Protein AF-A0A933U3J7-F1 (afdb_monomer)

Mean predicted aligned error: 3.51 Å

Radius of gyration: 12.43 Å; Cα contacts (8 Å, |Δi|>4): 123; chains: 1; bounding box: 30×25×31 Å

pLDDT: mean 92.05, std 8.63, range [42.47, 97.56]

Solvent-accessible surface area (backbone atoms only — not comparable to full-atom values): 5198 Å² total; per-residue (Å²): 105,74,67,61,48,40,74,72,33,38,66,78,75,44,100,61,54,70,66,58,49,51,48,53,46,50,50,62,74,70,48,74,79,49,94,53,29,46,74,46,72,42,96,90,44,38,35,35,37,36,33,67,84,80,35,38,36,39,33,25,41,80,88,67,50,76,76,48,60,41,60,54,92,62,34,69,61,48,53,52,56,59,54,58,69,70,78,120

Foldseek 3Di:
DLVVQCVVAVPQVPPDDSVVVVVVQVCLLPDDDDDQKHWDAAPQQKIKIAGNVSQKIWIAHNVRHTPHIHRDPVRVVVVVVVNVVRPD

Secondary structure (DSSP, 8-state):
-HHHHHHHHGGGG-S--HHHHHHHHHHHHHSPSBTTEEEEE-TTS-EEEEETTTTEEEEE-TT--EEEEE--TTTHHHHHHHHHTT--

Sequence (88 aa):
MLNEHFEKHGREFGAITKDEYLRRAQELRDATVGGDVREVVRDDGVASRFDKRTGAFIAFDRDLTIRTFFKPNDGVRYFERQAEREHE

Nearest PDB structures (foldseek):
  8ey4-assembly1_A  TM=9.017E-01  e=2.342E-06  Escherichia coli O32:H37
  1tfk-assembly1_A  TM=6.835E-01  e=7.451E-04  Escherichia coli
  5znm-assembly1_A  TM=6.957E-01  e=2.803E-03  Escherichia coli
  1tfo-assembly1_A  TM=6.881E-01  e=3.200E-03  Escherichia coli
  5znm-assembly1_B  TM=6.996E-01  e=6.205E-03  Escherichia coli

Structure (mmCIF, N/CA/C/O backbone):
data_AF-A0A933U3J7-F1
#
_entry.id   AF-A0A933U3J7-F1
#
loop_
_atom_site.group_PDB
_atom_site.id
_atom_site.type_symbol
_atom_site.label_atom_id
_atom_site.label_alt_id
_atom_site.label_comp_id
_atom_site.label_asym_id
_atom_site.label_entity_id
_atom_site.label_seq_id
_atom_site.pdbx_PDB_ins_code
_atom_site.Cartn_x
_atom_site.Cartn_y
_atom_site.Cartn_z
_atom_site.occupancy
_atom_site.B_iso_or_equiv
_atom_site.auth_seq_id
_atom_site.auth_comp_id
_atom_site.auth_asym_id
_atom_site.auth_atom_id
_atom_site.pdbx_PDB_model_num
ATOM 1 N N . MET A 1 1 ? 11.424 -6.532 3.833 1.00 83.12 1 MET A N 1
ATOM 2 C CA . MET A 1 1 ? 11.949 -5.134 3.746 1.00 83.12 1 MET A CA 1
ATOM 3 C C . MET A 1 1 ? 11.554 -4.500 2.409 1.00 83.12 1 MET A C 1
ATOM 5 O O . MET A 1 1 ? 11.281 -5.243 1.476 1.00 83.12 1 MET A O 1
ATOM 9 N N . LEU A 1 2 ? 11.554 -3.163 2.266 1.00 89.06 2 LEU A N 1
ATOM 10 C CA . LEU A 1 2 ? 11.126 -2.488 1.019 1.00 89.06 2 LEU A CA 1
ATOM 11 C C . LEU A 1 2 ? 11.867 -2.979 -0.242 1.00 89.06 2 LEU A C 1
ATOM 13 O O . LEU A 1 2 ? 11.231 -3.154 -1.273 1.00 89.06 2 LEU A O 1
ATOM 17 N N . ASN A 1 3 ? 13.185 -3.216 -0.164 1.00 92.25 3 ASN A N 1
ATOM 18 C CA . ASN A 1 3 ? 13.978 -3.722 -1.298 1.00 92.25 3 ASN A CA 1
ATOM 19 C C . ASN A 1 3 ? 13.444 -5.059 -1.823 1.00 92.25 3 ASN A C 1
ATOM 21 O O . ASN A 1 3 ? 13.117 -5.172 -2.995 1.00 92.25 3 ASN A O 1
ATOM 25 N N . GLU A 1 4 ? 13.298 -6.033 -0.931 1.00 92.62 4 GLU A N 1
ATOM 26 C CA . GLU A 1 4 ? 12.825 -7.381 -1.255 1.00 92.62 4 GLU A CA 1
ATOM 27 C C . GLU A 1 4 ? 11.405 -7.363 -1.841 1.00 92.62 4 GLU A C 1
ATOM 29 O O . GLU A 1 4 ? 11.119 -8.032 -2.833 1.00 92.62 4 GLU A O 1
ATOM 34 N N . HIS A 1 5 ? 10.515 -6.538 -1.279 1.00 93.12 5 HIS A N 1
ATOM 35 C CA . HIS A 1 5 ? 9.171 -6.370 -1.833 1.00 93.12 5 HIS A CA 1
ATOM 36 C C . HIS A 1 5 ? 9.198 -5.733 -3.222 1.00 93.12 5 HIS A C 1
ATOM 38 O O . HIS A 1 5 ? 8.467 -6.181 -4.101 1.00 93.12 5 HIS A O 1
ATOM 44 N N . PHE A 1 6 ? 10.042 -4.724 -3.443 1.00 94.56 6 PHE A N 1
ATOM 45 C CA . PHE A 1 6 ? 10.180 -4.101 -4.755 1.00 94.56 6 PHE A CA 1
ATOM 46 C C . PHE A 1 6 ? 10.748 -5.074 -5.798 1.00 94.56 6 PHE A C 1
ATOM 48 O O . PHE A 1 6 ? 10.231 -5.140 -6.910 1.00 94.56 6 PHE A O 1
ATOM 55 N N . GLU A 1 7 ? 11.756 -5.873 -5.449 1.00 95.00 7 GLU A N 1
ATOM 56 C CA . GLU A 1 7 ? 12.315 -6.891 -6.348 1.00 95.00 7 GLU A CA 1
ATOM 57 C C . GLU A 1 7 ? 11.270 -7.935 -6.755 1.00 95.00 7 GLU A C 1
ATOM 59 O O . GLU A 1 7 ? 11.226 -8.353 -7.915 1.00 95.00 7 GLU A O 1
ATOM 64 N N . LYS A 1 8 ? 10.392 -8.311 -5.819 1.00 94.31 8 LYS A N 1
ATOM 65 C CA . LYS A 1 8 ? 9.340 -9.304 -6.040 1.00 94.31 8 LYS A CA 1
ATOM 66 C C . LYS A 1 8 ? 8.125 -8.753 -6.793 1.00 94.31 8 LYS A C 1
ATOM 68 O O . LYS A 1 8 ? 7.639 -9.409 -7.709 1.00 94.31 8 LYS A O 1
ATOM 73 N N . HIS A 1 9 ? 7.642 -7.569 -6.420 1.00 96.06 9 HIS A N 1
ATOM 74 C CA . HIS A 1 9 ? 6.340 -7.042 -6.852 1.00 96.06 9 HIS A CA 1
ATOM 75 C C . HIS A 1 9 ? 6.425 -5.781 -7.712 1.00 96.06 9 HIS A C 1
ATOM 77 O O . HIS A 1 9 ? 5.460 -5.435 -8.388 1.00 96.06 9 HIS A O 1
ATOM 83 N N . GLY A 1 10 ? 7.570 -5.096 -7.766 1.00 92.56 10 GLY A N 1
ATOM 84 C CA . GLY A 1 10 ? 7.723 -3.851 -8.528 1.00 92.56 10 GLY A CA 1
ATOM 85 C C . GLY A 1 10 ? 7.323 -3.996 -10.000 1.00 92.56 10 GLY A C 1
ATOM 86 O O . GLY A 1 10 ? 6.670 -3.114 -10.555 1.00 92.56 10 GLY A O 1
ATOM 87 N N . ARG A 1 11 ? 7.606 -5.162 -10.600 1.00 94.38 11 ARG A N 1
ATOM 88 C CA . ARG A 1 11 ? 7.260 -5.487 -11.996 1.00 94.38 11 ARG A CA 1
ATOM 89 C C . ARG A 1 11 ? 5.752 -5.534 -12.267 1.00 94.38 11 ARG A C 1
ATOM 91 O O . ARG A 1 11 ? 5.335 -5.261 -13.389 1.00 94.38 11 ARG A O 1
ATOM 98 N N . GLU A 1 12 ? 4.924 -5.822 -11.263 1.00 94.06 12 GLU A N 1
ATOM 99 C CA . GLU A 1 12 ? 3.454 -5.861 -11.386 1.00 94.06 12 GLU A CA 1
ATOM 100 C C . GLU A 1 12 ? 2.857 -4.466 -11.670 1.00 94.06 12 GLU A C 1
ATOM 102 O O . GLU A 1 12 ? 1.723 -4.313 -12.142 1.00 94.06 12 GLU A O 1
ATOM 107 N N . PHE A 1 13 ? 3.638 -3.419 -11.402 1.00 93.69 13 PHE A N 1
ATOM 108 C CA . PHE A 1 13 ? 3.270 -2.021 -11.599 1.00 93.69 13 PHE A CA 1
ATOM 109 C C . PHE A 1 13 ? 3.912 -1.394 -12.844 1.00 93.69 13 PHE A C 1
ATOM 111 O O . PHE A 1 13 ? 3.740 -0.190 -13.064 1.00 93.69 13 PHE A O 1
ATOM 118 N N . GLY A 1 14 ? 4.582 -2.209 -13.666 1.00 92.12 14 GLY A N 1
ATOM 119 C CA . GLY A 1 14 ? 5.302 -1.803 -14.868 1.00 92.12 14 GLY A CA 1
ATOM 120 C C . GLY A 1 14 ? 6.780 -1.508 -14.607 1.00 92.12 14 GLY A C 1
ATOM 121 O O . GLY A 1 14 ? 7.353 -1.925 -13.602 1.00 92.12 14 GLY A O 1
ATOM 122 N N . ALA A 1 15 ? 7.406 -0.783 -15.533 1.00 93.12 15 ALA A N 1
ATOM 123 C CA . ALA A 1 15 ? 8.764 -0.279 -15.361 1.00 93.12 15 ALA A CA 1
ATOM 124 C C . ALA A 1 15 ? 8.733 0.962 -14.456 1.00 93.12 15 ALA A C 1
ATOM 126 O O . ALA A 1 15 ? 8.642 2.085 -14.943 1.00 93.12 15 ALA A O 1
ATOM 127 N N . ILE A 1 16 ? 8.744 0.738 -13.142 1.00 95.00 16 ILE A N 1
ATOM 128 C CA . ILE A 1 16 ? 8.780 1.799 -12.131 1.00 95.00 16 ILE A CA 1
ATOM 129 C C . ILE A 1 16 ? 10.038 1.697 -11.278 1.00 95.00 16 ILE A C 1
ATOM 131 O O . ILE A 1 16 ? 10.616 0.623 -11.102 1.00 95.00 16 ILE A O 1
ATOM 135 N N . THR A 1 17 ? 10.444 2.826 -10.721 1.00 96.38 17 THR A N 1
ATOM 136 C CA . THR A 1 17 ? 11.502 2.903 -9.717 1.00 96.38 17 THR A CA 1
ATOM 137 C C . THR A 1 17 ? 10.999 2.455 -8.343 1.00 96.38 17 THR A C 1
ATOM 139 O O . THR A 1 17 ? 9.797 2.399 -8.067 1.00 96.3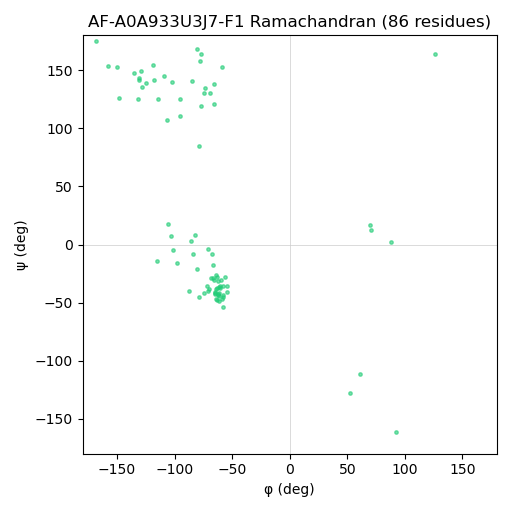8 17 THR A O 1
ATOM 142 N N . LYS A 1 18 ? 11.940 2.163 -7.442 1.00 95.62 18 LYS A N 1
ATOM 143 C CA . LYS A 1 18 ? 11.634 1.823 -6.048 1.00 95.62 18 LYS A CA 1
ATOM 144 C C . LYS A 1 18 ? 10.925 2.966 -5.309 1.00 95.62 18 LYS A C 1
ATOM 146 O O . LYS A 1 18 ? 10.030 2.708 -4.507 1.00 95.62 18 LYS A O 1
ATOM 151 N N . ASP A 1 19 ? 11.289 4.211 -5.602 1.00 96.56 19 ASP A N 1
ATOM 152 C CA . ASP A 1 19 ? 10.674 5.386 -4.978 1.00 96.56 19 ASP A CA 1
ATOM 153 C C . ASP A 1 19 ? 9.237 5.586 -5.469 1.00 96.56 19 ASP A C 1
ATOM 155 O O . ASP A 1 19 ? 8.340 5.853 -4.673 1.00 96.56 19 ASP A O 1
ATOM 159 N N . GLU A 1 20 ? 8.974 5.367 -6.760 1.00 96.75 20 GLU A N 1
ATOM 160 C CA . GLU A 1 20 ? 7.607 5.369 -7.291 1.00 96.75 20 GLU A CA 1
ATOM 161 C C . GLU A 1 20 ? 6.757 4.242 -6.707 1.00 96.75 20 GLU A C 1
ATOM 163 O O . GLU A 1 20 ? 5.576 4.447 -6.432 1.00 96.75 20 GLU A O 1
ATOM 168 N N . TYR A 1 21 ? 7.346 3.064 -6.501 1.00 96.56 21 TYR A N 1
ATOM 169 C CA . TYR A 1 21 ? 6.676 1.949 -5.843 1.00 96.56 21 TYR A CA 1
ATOM 170 C C . TYR A 1 21 ? 6.279 2.307 -4.406 1.00 96.56 21 TYR A C 1
ATOM 172 O O . TYR A 1 21 ? 5.119 2.127 -4.032 1.00 96.56 21 TYR A O 1
ATOM 180 N N . LEU A 1 22 ? 7.207 2.872 -3.623 1.00 96.25 22 LEU A N 1
ATOM 181 C CA . LEU A 1 22 ? 6.926 3.328 -2.260 1.00 96.25 22 LEU A CA 1
ATOM 182 C C . LEU A 1 22 ? 5.860 4.428 -2.246 1.00 96.25 22 LEU A C 1
ATOM 184 O O . LEU A 1 22 ? 4.929 4.353 -1.446 1.00 96.25 22 LEU A O 1
ATOM 188 N N . ARG A 1 23 ? 5.957 5.408 -3.152 1.00 96.88 23 ARG A N 1
ATOM 189 C CA . ARG A 1 23 ? 4.969 6.484 -3.273 1.00 96.88 23 ARG A CA 1
ATOM 190 C C . ARG A 1 23 ? 3.576 5.932 -3.556 1.00 96.88 23 ARG A C 1
ATOM 192 O O . ARG A 1 23 ? 2.638 6.309 -2.870 1.00 96.88 23 ARG A O 1
ATOM 199 N N . ARG A 1 24 ? 3.431 5.005 -4.508 1.00 97.00 24 ARG A N 1
ATOM 200 C CA . ARG A 1 24 ? 2.133 4.376 -4.816 1.00 97.00 24 ARG A CA 1
ATOM 201 C C . ARG A 1 24 ? 1.578 3.580 -3.636 1.00 97.00 24 ARG A C 1
ATOM 203 O O . ARG A 1 24 ? 0.371 3.592 -3.407 1.00 97.00 24 ARG A O 1
ATOM 210 N N . ALA A 1 25 ? 2.447 2.908 -2.880 1.00 97.06 25 ALA A N 1
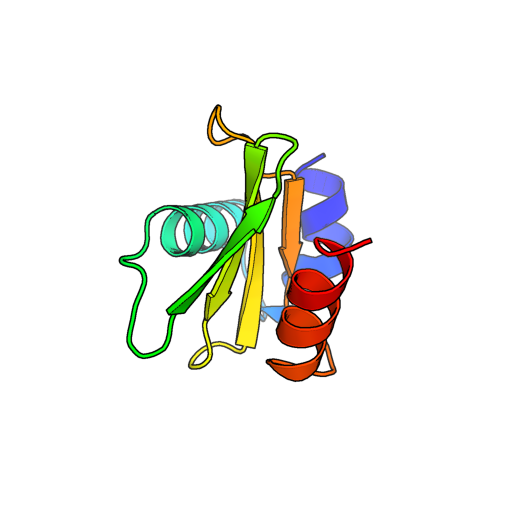ATOM 211 C CA . ALA A 1 25 ? 2.042 2.222 -1.660 1.00 97.06 25 ALA A CA 1
ATOM 212 C C . ALA A 1 25 ? 1.506 3.224 -0.621 1.00 97.06 25 ALA A C 1
ATOM 214 O O . ALA A 1 25 ? 0.418 3.034 -0.086 1.00 97.06 25 ALA A O 1
ATOM 215 N N . GLN A 1 26 ? 2.219 4.328 -0.387 1.00 97.44 26 GLN A N 1
ATOM 216 C CA . GLN A 1 26 ? 1.783 5.396 0.520 1.00 97.44 26 GLN A CA 1
ATOM 217 C C . GLN A 1 26 ? 0.481 6.059 0.049 1.00 97.44 26 GLN A C 1
ATOM 219 O O . GLN A 1 26 ? -0.425 6.248 0.849 1.00 97.44 26 GLN A O 1
ATOM 224 N N . GLU A 1 27 ? 0.337 6.327 -1.250 1.00 96.88 27 GLU A N 1
ATOM 225 C CA . GLU A 1 27 ? -0.894 6.871 -1.835 1.00 96.88 27 GLU A CA 1
ATOM 226 C C . GLU A 1 27 ? -2.099 5.962 -1.558 1.00 96.88 27 GLU A C 1
ATOM 228 O O . GLU A 1 27 ? -3.149 6.456 -1.159 1.00 96.88 27 GLU A O 1
ATOM 233 N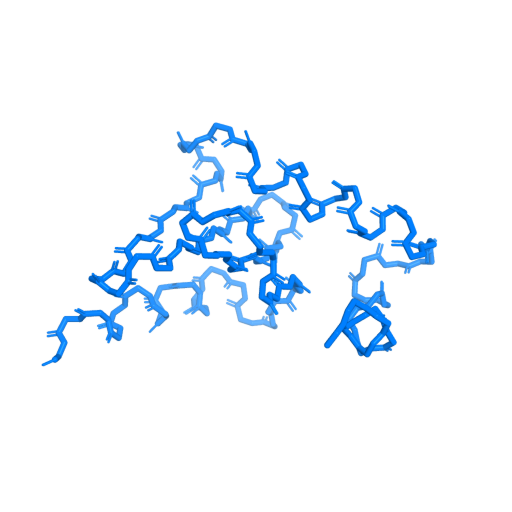 N . LEU A 1 28 ? -1.961 4.636 -1.703 1.00 97.12 28 LEU A N 1
ATOM 234 C CA . LEU A 1 28 ? -3.045 3.702 -1.377 1.00 97.12 28 LEU A CA 1
ATOM 235 C C . LEU A 1 28 ? -3.300 3.605 0.138 1.00 97.12 28 LEU A C 1
ATOM 237 O O . LEU A 1 28 ? -4.454 3.529 0.572 1.00 97.12 28 LEU A O 1
ATOM 241 N N . ARG A 1 29 ? -2.236 3.636 0.950 1.00 96.88 29 ARG A N 1
ATOM 242 C CA . ARG A 1 29 ? -2.324 3.672 2.418 1.00 96.88 29 ARG A CA 1
ATOM 243 C C . ARG A 1 29 ? -3.070 4.905 2.920 1.00 96.88 29 ARG A C 1
ATOM 245 O O . ARG A 1 29 ? -3.784 4.797 3.905 1.00 96.88 29 ARG A O 1
ATOM 252 N N . ASP A 1 30 ? -2.918 6.041 2.248 1.00 96.00 30 ASP A N 1
ATOM 253 C CA . ASP A 1 30 ? -3.461 7.331 2.685 1.00 96.00 30 ASP A CA 1
ATOM 254 C C . ASP A 1 30 ? -4.752 7.710 1.930 1.00 96.00 30 ASP A C 1
ATOM 256 O O . ASP A 1 30 ? -5.404 8.702 2.257 1.00 96.00 30 ASP A O 1
ATOM 260 N N . ALA A 1 31 ? -5.162 6.907 0.940 1.00 94.81 31 ALA A N 1
ATOM 261 C CA . ALA A 1 31 ? -6.371 7.131 0.154 1.00 94.81 31 ALA A CA 1
ATOM 262 C C . ALA A 1 31 ? -7.645 7.164 1.017 1.00 94.81 31 ALA A C 1
ATOM 264 O O . ALA A 1 31 ? -7.751 6.521 2.061 1.00 94.81 31 ALA A O 1
ATOM 265 N N . THR A 1 32 ? -8.668 7.881 0.562 1.00 93.69 32 THR A N 1
ATOM 266 C CA . THR A 1 32 ? -9.981 7.838 1.213 1.00 93.69 32 THR A CA 1
ATOM 267 C C . THR A 1 32 ? -10.639 6.477 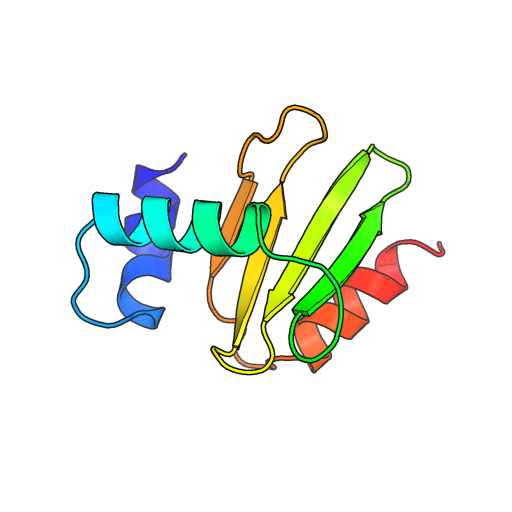0.985 1.00 93.69 32 THR A C 1
ATOM 269 O O . THR A 1 32 ? -10.722 6.004 -0.147 1.00 93.69 32 THR A O 1
ATOM 272 N N . VAL A 1 33 ? -11.123 5.851 2.059 1.00 93.06 33 VAL A N 1
ATOM 273 C CA . VAL A 1 33 ? -11.871 4.588 1.986 1.00 93.06 33 VAL A CA 1
ATOM 274 C C . VAL A 1 33 ? -13.270 4.851 1.432 1.00 93.06 33 VAL A C 1
ATOM 276 O O . VAL A 1 33 ? -13.951 5.782 1.860 1.00 93.06 33 VAL A O 1
ATOM 279 N N . GLY A 1 34 ? -13.710 4.015 0.493 1.00 87.88 34 GLY A N 1
ATOM 280 C CA . GLY A 1 34 ? -14.985 4.169 -0.201 1.00 87.88 34 GLY A CA 1
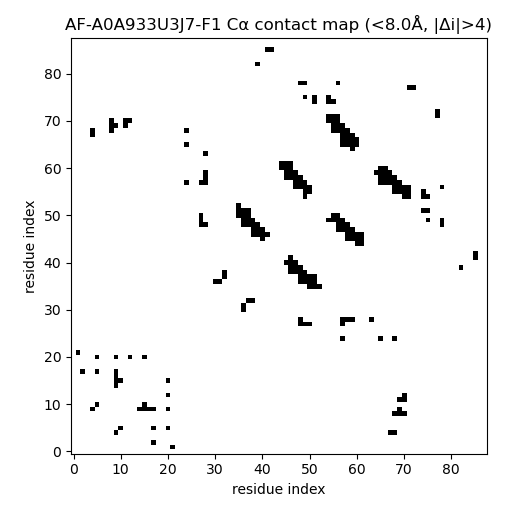ATOM 281 C C . GLY A 1 34 ? -14.827 4.178 -1.721 1.00 87.88 34 GLY A C 1
ATOM 282 O O . GLY A 1 34 ? -13.733 4.324 -2.262 1.00 87.88 34 GLY A O 1
ATOM 283 N N . GLY A 1 35 ? -15.944 3.974 -2.425 1.00 90.25 35 GLY A N 1
ATOM 284 C CA . GLY A 1 35 ? -15.949 3.837 -3.884 1.00 90.25 35 GLY A CA 1
ATOM 285 C C . GLY A 1 35 ? -15.115 2.636 -4.348 1.00 90.25 35 GLY A C 1
ATOM 286 O O . GLY A 1 35 ? -15.490 1.476 -4.106 1.00 90.25 35 GLY A O 1
ATOM 287 N N . ASP A 1 36 ? -13.990 2.941 -4.997 1.00 93.12 36 ASP A N 1
ATOM 288 C CA . ASP A 1 36 ? -13.035 1.971 -5.539 1.00 93.12 36 ASP A CA 1
ATOM 289 C C . ASP A 1 36 ? -12.075 1.412 -4.487 1.00 93.12 36 ASP A C 1
ATOM 291 O O . ASP A 1 36 ? -11.554 0.314 -4.675 1.00 93.12 36 ASP A O 1
ATOM 295 N N . VAL A 1 37 ? -11.877 2.110 -3.365 1.00 96.25 37 VAL A N 1
ATOM 296 C CA . VAL A 1 37 ? -10.997 1.647 -2.288 1.00 96.25 37 VAL A CA 1
ATOM 297 C C . VAL A 1 37 ? -11.815 0.917 -1.232 1.00 96.25 37 VAL A C 1
ATOM 299 O O . VAL A 1 37 ? -12.789 1.442 -0.685 1.00 96.25 37 VAL A O 1
ATOM 302 N N . ARG A 1 38 ? -11.413 -0.317 -0.938 1.00 95.06 38 ARG A N 1
ATOM 303 C CA . ARG A 1 38 ? -11.949 -1.134 0.155 1.00 95.06 38 ARG A CA 1
ATOM 304 C C . ARG A 1 38 ? -10.909 -1.260 1.249 1.00 95.06 38 ARG A C 1
ATOM 306 O O . ARG A 1 38 ? -9.725 -1.329 0.944 1.00 95.06 38 ARG A O 1
ATOM 313 N N . GLU A 1 39 ? -11.360 -1.292 2.495 1.00 95.31 39 GLU A N 1
ATOM 314 C CA . GLU A 1 39 ? -10.514 -1.438 3.676 1.00 95.31 39 GLU A CA 1
ATOM 315 C C . GLU A 1 39 ? -11.075 -2.526 4.586 1.00 95.31 39 GLU A C 1
ATOM 317 O O . GLU A 1 39 ? -12.292 -2.661 4.711 1.00 95.31 39 GLU A O 1
ATOM 322 N N . VAL A 1 40 ? -10.168 -3.281 5.199 1.00 94.19 40 VAL A N 1
ATOM 323 C CA . VAL A 1 40 ? -10.419 -4.148 6.350 1.00 94.19 40 VAL A CA 1
ATOM 324 C C . VAL A 1 40 ? -9.382 -3.804 7.406 1.00 94.19 40 VAL A C 1
ATOM 326 O O . VAL A 1 40 ? -8.198 -3.674 7.088 1.00 94.19 40 VAL A O 1
ATOM 329 N N . VAL A 1 41 ? -9.818 -3.675 8.654 1.00 93.12 41 VAL A N 1
ATOM 330 C CA . VAL A 1 41 ? -8.933 -3.520 9.808 1.00 93.12 41 VAL A CA 1
ATOM 331 C C . VAL A 1 41 ? -9.095 -4.749 10.686 1.00 93.12 41 VAL A C 1
ATOM 333 O O . VAL A 1 41 ? -10.211 -5.092 11.064 1.00 93.12 41 VAL A O 1
ATOM 336 N N . ARG A 1 42 ? -7.970 -5.402 10.961 1.00 89.25 42 ARG A N 1
ATOM 337 C CA . ARG A 1 42 ? -7.847 -6.599 11.786 1.00 89.25 42 ARG A CA 1
ATOM 338 C C . ARG A 1 42 ? -7.899 -6.251 13.273 1.00 89.25 42 ARG A C 1
ATOM 340 O O . ARG A 1 42 ? -7.517 -5.141 13.664 1.00 89.25 42 ARG A O 1
ATOM 347 N N . ASP A 1 43 ? -8.255 -7.217 14.117 1.00 88.25 43 ASP A N 1
ATOM 348 C CA . ASP A 1 43 ? -8.259 -7.041 15.581 1.00 88.25 43 ASP A CA 1
ATOM 349 C C . ASP A 1 43 ? -6.855 -6.745 16.145 1.00 88.25 43 ASP A C 1
ATOM 351 O O . ASP A 1 43 ? -6.706 -5.975 17.098 1.00 88.25 43 ASP A O 1
ATOM 355 N N . ASP A 1 44 ? -5.808 -7.281 15.502 1.00 86.94 44 ASP A N 1
ATOM 356 C CA . ASP A 1 44 ? -4.397 -7.007 15.819 1.00 86.94 44 ASP A CA 1
ATOM 357 C C . ASP A 1 44 ? -3.944 -5.580 15.432 1.00 86.94 44 ASP A C 1
ATOM 359 O O . ASP A 1 44 ? -2.831 -5.161 15.754 1.00 86.94 44 ASP A O 1
ATOM 363 N N . GLY A 1 45 ? -4.820 -4.798 14.791 1.00 90.19 45 GLY A N 1
ATOM 364 C CA . GLY A 1 45 ? -4.571 -3.421 14.382 1.00 90.19 45 GLY A CA 1
ATOM 365 C C . GLY A 1 45 ? -3.928 -3.268 13.006 1.00 90.19 45 GLY A C 1
ATOM 366 O O . GLY A 1 45 ? -3.666 -2.138 12.596 1.00 90.19 45 GLY A O 1
ATOM 367 N N . VAL A 1 46 ? -3.691 -4.350 12.271 1.00 94.06 46 VAL A N 1
ATOM 368 C CA . VAL A 1 46 ? -3.229 -4.263 10.883 1.00 94.06 46 VAL A CA 1
ATOM 369 C C . VAL A 1 46 ? -4.395 -3.830 9.999 1.00 94.06 46 VAL A C 1
ATOM 371 O O . VAL A 1 46 ? -5.475 -4.411 10.034 1.00 94.06 46 VAL A O 1
ATOM 374 N N . ALA A 1 47 ? -4.181 -2.828 9.159 1.00 95.19 47 ALA A N 1
ATOM 375 C CA . ALA A 1 47 ? -5.133 -2.417 8.140 1.00 95.19 47 ALA A CA 1
ATOM 376 C C . ALA A 1 47 ? -4.692 -2.940 6.771 1.00 95.19 47 ALA A C 1
ATOM 378 O O . ALA A 1 47 ? -3.510 -2.929 6.429 1.00 95.19 47 ALA A O 1
ATOM 379 N N . SER A 1 48 ? -5.649 -3.392 5.968 1.00 95.94 48 SER A N 1
ATOM 380 C CA . SER A 1 48 ? -5.439 -3.780 4.576 1.00 95.94 48 SER A CA 1
ATOM 381 C C . SER A 1 48 ? -6.381 -3.012 3.670 1.00 95.94 48 SER A C 1
ATOM 383 O O . SER A 1 48 ? -7.561 -2.865 3.984 1.00 95.94 48 SER A O 1
ATOM 385 N N . ARG A 1 49 ? -5.883 -2.555 2.521 1.00 96.75 49 ARG A N 1
ATOM 386 C CA . ARG A 1 49 ? -6.690 -1.861 1.516 1.00 96.75 49 ARG A CA 1
ATOM 387 C C . ARG A 1 49 ? -6.522 -2.4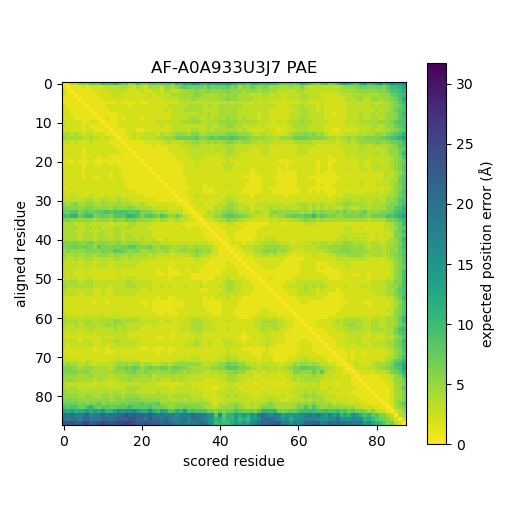56 0.134 1.00 96.75 49 ARG A C 1
ATOM 389 O O . ARG A 1 49 ? -5.452 -2.945 -0.220 1.00 96.75 49 ARG A O 1
ATOM 396 N N . PHE A 1 50 ? -7.584 -2.366 -0.653 1.00 97.25 50 PHE A N 1
ATOM 397 C CA . PHE A 1 50 ? -7.607 -2.782 -2.046 1.00 97.25 50 PHE A CA 1
ATOM 398 C C . PHE A 1 50 ? -8.226 -1.695 -2.920 1.00 97.25 50 PHE A C 1
ATOM 400 O O . PHE A 1 50 ? -9.358 -1.279 -2.675 1.00 97.25 50 PHE A O 1
ATOM 407 N N . 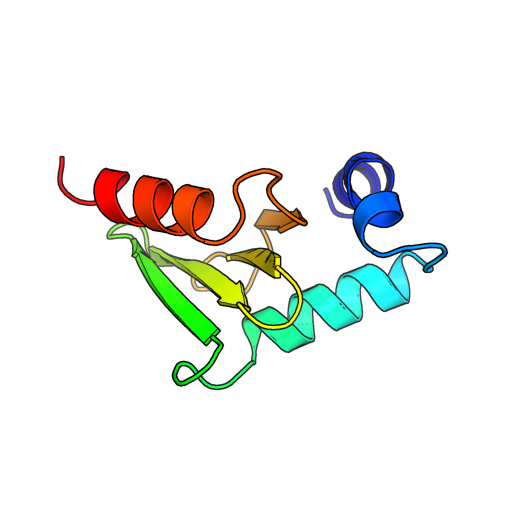ASP A 1 51 ? -7.498 -1.262 -3.946 1.00 96.81 51 ASP A N 1
ATOM 408 C CA . ASP A 1 51 ? -7.991 -0.347 -4.974 1.00 96.81 51 ASP A CA 1
ATOM 409 C C . ASP A 1 51 ? -8.489 -1.142 -6.184 1.00 96.81 51 ASP A C 1
ATOM 411 O O . ASP A 1 51 ? -7.706 -1.723 -6.938 1.00 96.81 51 ASP A O 1
ATOM 415 N N . LYS A 1 52 ? -9.806 -1.129 -6.399 1.00 94.62 52 LYS A N 1
ATOM 416 C CA . LYS A 1 52 ? -10.470 -1.808 -7.519 1.00 94.62 52 LYS A CA 1
ATOM 417 C C . LYS A 1 52 ? -10.055 -1.271 -8.884 1.00 94.62 52 LYS A C 1
ATOM 419 O O . LYS A 1 52 ? -10.094 -2.025 -9.853 1.00 94.62 52 LYS A O 1
ATOM 424 N N . ARG A 1 53 ? -9.658 0.000 -8.977 1.00 93.19 53 ARG A N 1
ATOM 425 C CA . ARG A 1 53 ? -9.283 0.640 -10.243 1.00 93.19 53 ARG A CA 1
ATOM 426 C C . ARG A 1 53 ? -7.919 0.162 -10.724 1.00 93.19 53 ARG A C 1
ATOM 428 O O . ARG A 1 53 ? -7.731 -0.071 -11.914 1.00 93.19 53 ARG A O 1
ATOM 435 N N . THR A 1 54 ? -6.958 0.038 -9.812 1.00 93.31 54 THR A N 1
ATOM 436 C CA . THR A 1 54 ? -5.585 -0.379 -10.146 1.00 93.31 54 THR A CA 1
ATOM 437 C C . THR A 1 54 ? -5.329 -1.866 -9.911 1.00 93.31 54 THR A C 1
ATOM 439 O O . THR A 1 54 ? -4.331 -2.396 -10.411 1.00 93.31 54 THR A O 1
ATOM 442 N N . GLY A 1 55 ? -6.208 -2.535 -9.160 1.00 95.25 55 GLY A N 1
ATOM 443 C CA . GLY A 1 55 ? -6.024 -3.902 -8.682 1.00 95.25 55 GLY A CA 1
ATOM 444 C C . GLY A 1 55 ? -4.939 -4.020 -7.611 1.00 95.25 55 GLY A C 1
ATOM 445 O O . GLY A 1 55 ? -4.430 -5.115 -7.393 1.00 95.25 55 GLY A O 1
ATOM 446 N N . ALA A 1 56 ? -4.530 -2.908 -6.995 1.00 97.12 56 ALA A N 1
ATOM 447 C CA . ALA A 1 56 ? -3.459 -2.886 -6.010 1.00 97.12 56 ALA A CA 1
ATOM 448 C C . ALA A 1 56 ? -3.981 -3.217 -4.609 1.00 97.12 56 ALA A C 1
ATOM 450 O O . ALA A 1 56 ? -5.046 -2.759 -4.199 1.00 97.12 56 ALA A O 1
ATOM 451 N N . PHE A 1 57 ? -3.193 -3.984 -3.868 1.00 97.56 57 PHE A N 1
ATOM 452 C CA . PHE A 1 57 ? -3.420 -4.355 -2.481 1.00 97.56 57 PHE A CA 1
ATOM 453 C C . PHE A 1 57 ? -2.283 -3.821 -1.610 1.00 97.56 57 PHE A C 1
ATOM 455 O O . PHE A 1 57 ? -1.119 -3.887 -2.005 1.00 97.56 57 PHE A O 1
ATOM 462 N N . ILE A 1 58 ? -2.608 -3.352 -0.408 1.00 97.38 58 ILE A N 1
ATOM 463 C CA . ILE A 1 58 ? -1.647 -2.949 0.623 1.00 97.38 58 ILE A CA 1
ATOM 464 C C . ILE A 1 58 ? -2.062 -3.502 1.984 1.00 97.38 58 ILE A C 1
ATOM 466 O O . ILE A 1 58 ? -3.253 -3.571 2.272 1.00 97.38 58 ILE A O 1
ATOM 470 N N . ALA A 1 59 ? -1.085 -3.827 2.832 1.00 95.94 59 ALA A N 1
ATOM 471 C CA . ALA A 1 59 ? -1.299 -4.011 4.265 1.00 95.94 59 ALA A CA 1
ATOM 472 C C . ALA A 1 59 ? -0.262 -3.225 5.073 1.00 95.94 59 ALA A C 1
ATOM 474 O O . ALA A 1 59 ? 0.911 -3.157 4.689 1.00 95.94 59 ALA A O 1
ATOM 475 N N . PHE A 1 60 ? -0.693 -2.638 6.183 1.00 96.31 60 PHE A N 1
ATOM 476 C CA . 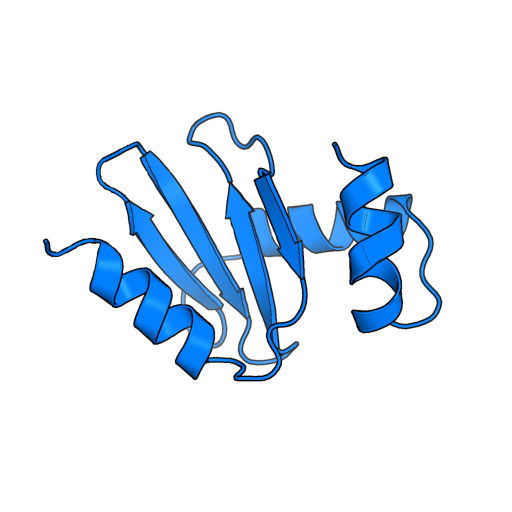PHE A 1 60 ? 0.116 -1.772 7.032 1.00 96.31 60 PHE A CA 1
ATOM 477 C C . PHE A 1 60 ? -0.330 -1.842 8.495 1.00 96.31 60 PHE A C 1
ATOM 479 O O . PHE A 1 60 ? -1.480 -2.152 8.790 1.00 96.31 60 PHE A O 1
ATOM 486 N N . ASP A 1 61 ? 0.598 -1.581 9.407 1.00 95.25 61 ASP A N 1
ATOM 487 C CA . ASP A 1 61 ? 0.347 -1.567 10.848 1.00 95.25 61 ASP A CA 1
ATOM 488 C C . ASP A 1 61 ? -0.288 -0.238 11.304 1.00 95.25 61 ASP A C 1
ATOM 490 O O . ASP A 1 61 ? -0.306 0.753 10.567 1.00 95.25 61 ASP A O 1
ATOM 494 N N . ARG A 1 62 ? -0.788 -0.186 12.548 1.00 93.62 62 ARG A N 1
ATOM 495 C CA . ARG A 1 62 ? -1.362 1.037 13.159 1.00 93.62 62 ARG A CA 1
ATOM 496 C C . ARG A 1 62 ? -0.410 2.233 13.170 1.00 93.62 62 ARG A C 1
ATOM 498 O O . ARG A 1 62 ? -0.871 3.370 13.165 1.00 93.62 62 ARG A O 1
ATOM 505 N N . ASP A 1 63 ? 0.896 1.985 13.205 1.00 94.75 63 ASP A N 1
ATOM 506 C CA . ASP A 1 63 ? 1.942 3.013 13.143 1.00 94.75 63 ASP A CA 1
ATOM 507 C C . ASP A 1 63 ? 2.264 3.462 11.703 1.00 94.75 63 ASP A C 1
ATOM 509 O O . ASP A 1 63 ? 3.192 4.239 11.479 1.00 94.75 63 ASP A O 1
ATOM 513 N N . LEU A 1 64 ? 1.467 3.003 10.731 1.00 93.38 64 LEU A N 1
ATOM 514 C CA . LEU A 1 64 ? 1.574 3.273 9.300 1.00 93.38 64 LEU A CA 1
ATOM 515 C C . LEU A 1 64 ? 2.769 2.599 8.610 1.00 93.38 64 LEU A C 1
ATOM 517 O O . LEU A 1 64 ? 3.049 2.912 7.441 1.00 93.38 64 LEU A O 1
ATOM 521 N N . THR A 1 65 ? 3.439 1.657 9.283 1.00 94.94 65 THR A N 1
ATOM 522 C CA . THR A 1 65 ? 4.482 0.819 8.688 1.00 94.94 65 THR A CA 1
ATOM 523 C C . THR A 1 65 ? 3.880 -0.084 7.617 1.00 94.94 65 THR A C 1
ATOM 525 O O . THR A 1 65 ? 2.996 -0.895 7.878 1.00 94.94 65 THR A O 1
ATOM 528 N N . ILE A 1 66 ? 4.367 0.040 6.381 1.00 95.06 66 ILE A N 1
ATOM 529 C CA . ILE A 1 66 ? 3.895 -0.772 5.254 1.00 95.06 66 ILE A CA 1
ATOM 530 C C . ILE A 1 66 ? 4.503 -2.173 5.352 1.00 95.06 66 ILE A C 1
ATOM 532 O O . ILE A 1 66 ? 5.721 -2.336 5.265 1.00 95.06 66 ILE A O 1
ATOM 536 N N . ARG A 1 67 ? 3.642 -3.188 5.470 1.00 93.25 67 ARG A N 1
ATOM 537 C CA . ARG A 1 67 ? 4.034 -4.603 5.531 1.00 93.25 67 ARG A CA 1
ATOM 538 C C . ARG A 1 67 ? 4.150 -5.222 4.145 1.00 93.25 67 ARG A C 1
ATOM 540 O O . ARG A 1 67 ? 5.055 -6.009 3.900 1.00 93.25 67 ARG A O 1
ATOM 547 N N . THR A 1 68 ? 3.233 -4.883 3.239 1.00 94.69 68 THR A N 1
ATOM 548 C CA . THR A 1 68 ? 3.242 -5.380 1.856 1.00 94.69 68 THR A CA 1
ATOM 549 C C . THR A 1 68 ? 2.459 -4.463 0.926 1.00 94.69 68 THR A C 1
ATOM 551 O O . THR A 1 68 ? 1.523 -3.799 1.361 1.00 94.69 68 THR A O 1
ATOM 554 N N . PHE A 1 69 ? 2.816 -4.461 -0.356 1.00 96.75 69 PHE A N 1
ATOM 555 C CA . PHE A 1 69 ? 2.107 -3.774 -1.433 1.00 96.75 69 PHE A CA 1
ATOM 556 C C . PHE A 1 69 ? 2.292 -4.585 -2.719 1.00 96.75 69 PHE A C 1
ATOM 558 O O . PHE A 1 69 ? 3.422 -4.931 -3.031 1.00 96.75 69 PHE A O 1
ATOM 565 N N . PHE A 1 70 ? 1.230 -4.965 -3.427 1.00 96.62 70 PHE A N 1
ATOM 566 C CA . PHE A 1 70 ? 1.337 -5.788 -4.645 1.00 96.62 70 PHE A CA 1
ATOM 567 C C . PHE A 1 70 ? 0.014 -5.833 -5.420 1.00 96.62 70 PHE A C 1
ATOM 569 O O . PHE A 1 70 ? -0.995 -5.307 -4.949 1.00 96.62 70 PHE A O 1
ATOM 576 N N . LYS A 1 71 ? -0.013 -6.465 -6.597 1.00 96.25 71 LYS A N 1
ATOM 577 C CA . LYS A 1 71 ? -1.253 -6.770 -7.329 1.00 96.25 71 LYS A CA 1
ATOM 578 C C . LYS A 1 71 ? -1.587 -8.261 -7.247 1.00 96.25 71 LYS A C 1
ATOM 580 O O . LYS A 1 71 ? -0.928 -9.064 -7.906 1.00 96.25 71 LYS A O 1
ATOM 585 N N . PRO A 1 72 ? -2.604 -8.672 -6.473 1.00 94.81 72 PRO A N 1
ATOM 586 C CA . PRO A 1 72 ? -3.018 -10.067 -6.452 1.00 94.81 72 PRO A CA 1
ATOM 587 C C . PRO A 1 72 ? -3.594 -10.498 -7.807 1.00 94.81 72 PRO A C 1
ATOM 589 O O . PRO A 1 72 ? -4.420 -9.796 -8.386 1.00 94.81 72 PRO A O 1
ATOM 592 N N . ASN A 1 73 ? -3.240 -11.705 -8.257 1.00 90.75 73 ASN A N 1
ATOM 593 C CA . ASN A 1 73 ? -3.780 -12.293 -9.493 1.00 90.75 73 ASN A CA 1
ATOM 594 C C . ASN A 1 73 ? -5.315 -12.415 -9.471 1.00 90.75 73 ASN A C 1
ATOM 596 O O . ASN A 1 73 ? -5.970 -12.203 -10.485 1.00 90.75 73 ASN A O 1
ATOM 600 N N . ASP A 1 74 ? -5.887 -12.704 -8.299 1.00 89.88 74 ASP A N 1
ATOM 601 C CA . ASP A 1 74 ? -7.336 -12.865 -8.115 1.00 89.88 74 ASP A CA 1
ATOM 602 C C . ASP A 1 74 ? -8.074 -11.536 -7.860 1.00 89.88 74 ASP A C 1
ATOM 604 O O . ASP A 1 74 ? -9.280 -11.531 -7.591 1.00 89.88 74 ASP A O 1
ATOM 608 N N . GLY A 1 75 ? -7.361 -10.404 -7.899 1.00 92.00 75 GLY A N 1
ATOM 609 C CA . GLY A 1 75 ? -7.927 -9.072 -7.696 1.00 92.00 75 GLY A CA 1
ATOM 610 C C . GLY A 1 75 ? -8.748 -8.964 -6.408 1.00 92.00 75 GLY A C 1
ATOM 611 O O . GLY A 1 75 ? -8.293 -9.341 -5.328 1.00 92.00 75 GLY A O 1
ATOM 612 N N . VAL A 1 76 ? -9.987 -8.475 -6.528 1.00 90.44 76 VAL A N 1
ATOM 613 C CA . VAL A 1 76 ? -10.882 -8.247 -5.379 1.00 90.44 76 VAL A CA 1
ATOM 614 C C . VAL A 1 76 ? -11.171 -9.524 -4.584 1.00 90.44 76 VAL A C 1
ATOM 616 O O . VAL A 1 76 ? -11.289 -9.455 -3.365 1.00 90.44 76 VAL A O 1
ATOM 619 N N . ARG A 1 77 ? -11.173 -10.701 -5.227 1.00 92.31 77 ARG A N 1
ATOM 620 C CA . ARG A 1 77 ? -11.415 -11.979 -4.535 1.00 92.31 77 ARG A CA 1
ATOM 621 C C . ARG A 1 77 ? -10.291 -12.320 -3.562 1.00 92.31 77 ARG A C 1
ATOM 623 O O . ARG A 1 77 ? -10.528 -12.986 -2.561 1.00 92.31 77 ARG A O 1
ATOM 630 N N . TYR A 1 78 ? -9.062 -11.873 -3.833 1.00 92.88 78 TYR A N 1
ATOM 631 C CA . TYR A 1 78 ? -7.976 -11.993 -2.860 1.00 92.88 78 TYR A CA 1
ATOM 632 C C . TYR A 1 78 ? -8.283 -11.171 -1.609 1.00 92.88 78 TYR A C 1
ATOM 634 O O . TYR A 1 78 ? -8.151 -11.686 -0.502 1.00 92.88 78 TYR A O 1
ATOM 642 N N . PHE A 1 79 ? -8.716 -9.921 -1.794 1.00 92.25 79 PHE A N 1
ATOM 643 C CA . PHE A 1 79 ? -9.051 -9.019 -0.696 1.00 92.25 79 PHE A CA 1
ATOM 644 C C . PHE A 1 79 ? -10.218 -9.549 0.146 1.00 92.25 79 PHE A C 1
ATOM 646 O O . PHE A 1 79 ? -10.114 -9.568 1.366 1.00 92.25 79 PHE A O 1
ATOM 653 N N . GLU A 1 80 ? -11.275 -10.060 -0.489 1.00 91.06 80 GLU A N 1
ATOM 654 C CA . GLU A 1 80 ? -12.417 -10.684 0.198 1.00 91.06 80 GLU A CA 1
ATOM 655 C C . GLU A 1 80 ? -11.974 -11.859 1.082 1.00 91.06 80 GLU A C 1
ATOM 657 O O . GLU A 1 80 ? -12.313 -11.905 2.258 1.00 91.06 80 GLU A O 1
ATOM 662 N N . ARG A 1 81 ? -11.101 -12.743 0.583 1.00 90.25 81 ARG A N 1
ATOM 663 C CA . ARG A 1 81 ? -10.551 -13.839 1.402 1.00 90.25 81 ARG A CA 1
ATOM 664 C C . ARG A 1 81 ? -9.666 -13.362 2.552 1.00 90.25 81 ARG A C 1
ATOM 666 O O . ARG A 1 81 ? -9.541 -14.072 3.542 1.00 90.25 81 ARG A O 1
ATOM 673 N N . GLN A 1 82 ? -8.973 -12.230 2.403 1.00 87.19 82 GLN A N 1
ATOM 674 C CA . GLN A 1 82 ? -8.221 -11.643 3.519 1.00 87.19 82 GLN A CA 1
ATOM 675 C C . GLN A 1 82 ? -9.168 -11.042 4.560 1.00 87.19 82 GLN A C 1
ATOM 677 O O . GLN A 1 82 ? -8.890 -11.164 5.743 1.00 87.19 82 G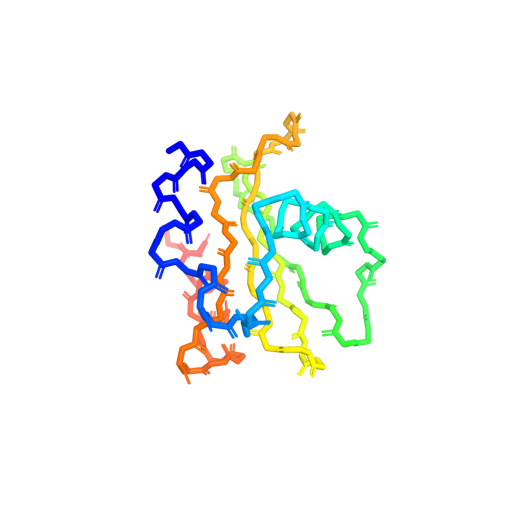LN A O 1
ATOM 682 N N . ALA A 1 83 ? -10.288 -10.458 4.127 1.00 84.25 83 ALA A N 1
ATOM 683 C CA . ALA A 1 83 ? -11.324 -9.942 5.015 1.00 84.25 83 ALA A CA 1
ATOM 684 C C . ALA A 1 83 ? -12.010 -11.051 5.826 1.00 84.25 83 ALA A C 1
ATOM 686 O O . ALA A 1 83 ? -12.265 -10.882 7.011 1.00 84.25 83 ALA A O 1
ATOM 687 N N . GLU A 1 84 ? -12.283 -12.196 5.200 1.00 83.25 84 GLU A N 1
ATOM 688 C CA . GLU A 1 84 ? -12.957 -13.329 5.850 1.00 83.25 84 GLU A CA 1
ATOM 689 C C . GLU A 1 84 ? -12.102 -14.008 6.931 1.00 83.25 84 GLU A C 1
ATOM 691 O O . GLU A 1 84 ? -12.647 -14.529 7.899 1.00 83.25 84 GLU A O 1
ATOM 696 N N . ARG A 1 85 ? -10.767 -13.968 6.808 1.00 74.06 85 ARG A N 1
ATOM 697 C CA . ARG A 1 85 ? -9.827 -14.547 7.790 1.00 74.06 85 ARG A CA 1
ATOM 698 C C . ARG A 1 85 ? -9.821 -13.838 9.148 1.00 74.06 85 ARG A C 1
ATOM 700 O O . ARG A 1 85 ? -9.187 -14.337 10.067 1.00 74.06 85 ARG A O 1
ATOM 707 N N . GLU A 1 86 ? -10.501 -12.702 9.264 1.00 59.47 86 GLU A N 1
ATOM 708 C CA . GLU A 1 86 ? -10.629 -11.934 10.508 1.00 59.47 86 GLU A CA 1
ATOM 709 C C . GLU A 1 86 ? -11.743 -12.431 11.430 1.00 59.47 86 GLU A C 1
ATOM 711 O O . GLU A 1 86 ? -11.865 -11.946 12.548 1.00 59.47 86 GLU A O 1
ATOM 716 N N . HIS A 1 87 ? -12.576 -13.364 10.967 1.00 52.00 87 HIS A N 1
ATOM 717 C CA . HIS A 1 87 ? -13.775 -13.796 11.687 1.00 52.00 87 HIS A CA 1
ATOM 718 C C . HIS A 1 87 ? -13.663 -15.185 12.341 1.00 52.00 87 HIS A C 1
ATOM 720 O O . HIS A 1 87 ? -14.695 -15.763 12.687 1.00 52.00 87 HIS A O 1
ATOM 726 N N . GLU A 1 88 ? -12.452 -15.718 12.521 1.00 42.47 88 GLU A N 1
ATOM 727 C CA . GLU A 1 88 ? -12.189 -17.020 13.167 1.00 42.47 88 GLU A CA 1
ATOM 728 C C . GLU A 1 88 ? -11.370 -16.855 14.453 1.00 42.47 88 GLU A C 1
ATOM 730 O O . GLU A 1 88 ? -11.758 -17.469 15.474 1.00 42.47 88 GLU A O 1
#